Protein AF-A0A1G9S104-F1 (afdb_monomer)

Radius of gyration: 16.73 Å; Cα contacts (8 Å, |Δi|>4): 205; chains: 1; bounding box: 38×45×33 Å

Secondary structure (DSSP, 8-state):
-EEEEEEEEEE-TTS-EEEEEEEEEEEEEEE-TTT--EEEEEEEEEEEE-S-HHHHHHHTT-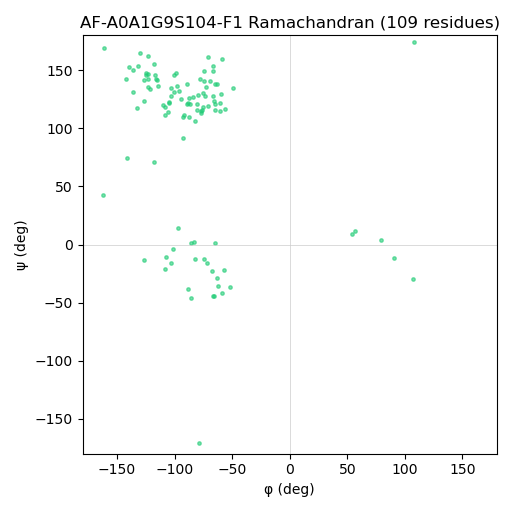EES-EEEEEEEEEEEEE-TTT--EEEEEEEEEEE-TTGGGT--------

Foldseek 3Di:
DKFFADKDWDQDPVRDIKIWTKIKADWDWDQDPVPRDIDIDIDIAIHIDPDDPVVSVVRHGPDDAWHWDKDFAPWDFDQDVPPSDTDTDRTDTHTDHPVCPVPPDDPDDDD

Structure (mmCIF, N/CA/C/O backbone):
data_AF-A0A1G9S104-F1
#
_entry.id   AF-A0A1G9S104-F1
#
loop_
_atom_site.group_PDB
_atom_site.id
_atom_site.type_symbol
_atom_site.label_atom_id
_atom_site.label_alt_id
_atom_site.label_comp_id
_atom_site.label_asym_id
_atom_site.label_entity_id
_atom_site.label_seq_id
_atom_sit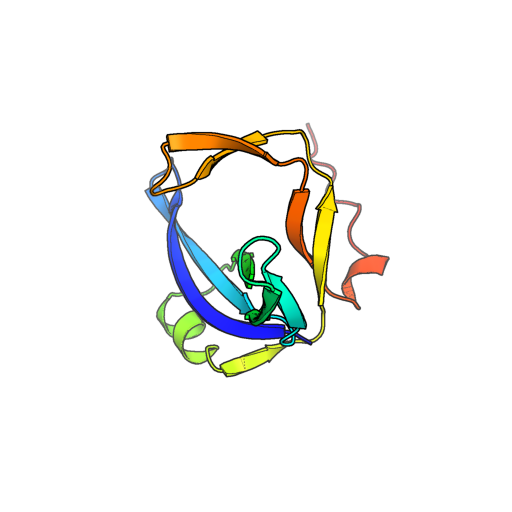e.pdbx_PDB_ins_code
_atom_site.Cartn_x
_atom_site.Cartn_y
_atom_site.Cartn_z
_atom_site.occupancy
_atom_site.B_iso_or_equiv
_atom_site.auth_seq_id
_atom_site.auth_comp_id
_atom_site.auth_asym_id
_atom_site.auth_atom_id
_atom_site.pdbx_PDB_model_num
ATOM 1 N N . MET A 1 1 ? -7.488 -2.279 -12.226 1.00 85.38 1 MET A N 1
ATOM 2 C CA . MET A 1 1 ? -8.208 -2.735 -11.013 1.00 85.38 1 MET A CA 1
ATOM 3 C C . MET A 1 1 ? -7.239 -2.807 -9.844 1.00 85.38 1 MET A C 1
ATOM 5 O O . MET A 1 1 ? -6.129 -3.310 -10.019 1.00 85.38 1 MET A O 1
ATOM 9 N N . VAL A 1 2 ? -7.656 -2.337 -8.669 1.00 90.00 2 VAL A N 1
ATOM 10 C CA . VAL A 1 2 ? -6.877 -2.404 -7.423 1.00 90.00 2 VAL A CA 1
ATOM 11 C C . VAL A 1 2 ? -7.606 -3.240 -6.375 1.00 90.00 2 VAL A C 1
ATOM 13 O O . VAL A 1 2 ? -8.823 -3.386 -6.432 1.00 90.00 2 VAL A O 1
ATOM 16 N N . THR A 1 3 ? -6.875 -3.806 -5.420 1.00 91.69 3 THR A N 1
ATOM 17 C CA . THR A 1 3 ? -7.433 -4.600 -4.313 1.00 91.69 3 THR A CA 1
ATOM 18 C C . THR A 1 3 ? -7.040 -3.969 -2.988 1.00 91.69 3 THR A C 1
ATOM 20 O O . THR A 1 3 ? -5.870 -3.642 -2.801 1.00 91.69 3 THR A O 1
ATOM 23 N N . VAL A 1 4 ? -7.978 -3.812 -2.056 1.00 92.06 4 VAL A N 1
ATOM 24 C CA . VAL A 1 4 ? -7.645 -3.385 -0.69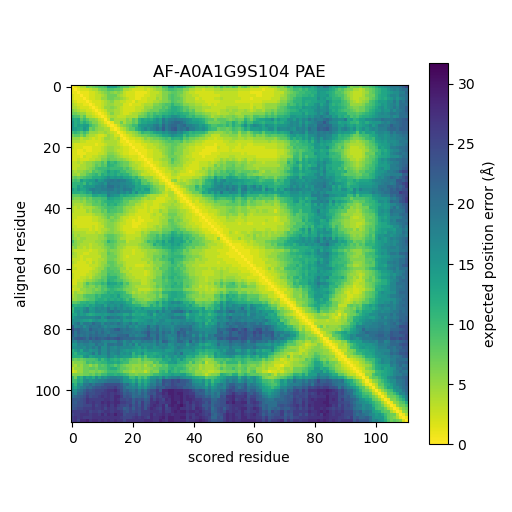1 1.00 92.06 4 VAL A CA 1
ATOM 25 C C . VAL A 1 4 ? -6.934 -4.534 0.007 1.00 92.06 4 VAL A C 1
ATOM 27 O O . VAL A 1 4 ? -7.493 -5.618 0.160 1.00 92.06 4 VAL A O 1
ATOM 30 N N . VAL A 1 5 ? -5.699 -4.301 0.427 1.00 93.19 5 VAL A N 1
ATOM 31 C CA . VAL A 1 5 ? -4.868 -5.308 1.098 1.00 93.19 5 VAL A CA 1
ATOM 32 C C . VAL A 1 5 ? -4.689 -5.022 2.581 1.00 93.19 5 VAL A C 1
ATOM 34 O O . VAL A 1 5 ? -4.366 -5.937 3.329 1.00 93.19 5 VAL A O 1
ATOM 37 N N . ASP A 1 6 ? -4.882 -3.774 3.013 1.00 92.12 6 ASP A N 1
ATOM 38 C CA . ASP A 1 6 ? -4.690 -3.387 4.410 1.00 92.12 6 ASP A CA 1
ATOM 39 C C . ASP A 1 6 ? -5.405 -2.065 4.746 1.00 92.12 6 ASP A C 1
ATOM 41 O O . ASP A 1 6 ? -5.855 -1.342 3.856 1.00 92.12 6 ASP A O 1
ATOM 45 N N . CYS A 1 7 ? -5.479 -1.734 6.034 1.00 89.06 7 CYS A N 1
ATOM 46 C CA . CYS A 1 7 ? -5.982 -0.465 6.549 1.00 89.06 7 CYS A CA 1
ATOM 47 C C . CYS A 1 7 ? -5.026 0.104 7.607 1.00 89.06 7 CYS A C 1
ATOM 49 O O . CYS A 1 7 ? -4.889 -0.448 8.700 1.00 89.06 7 CYS A O 1
ATOM 51 N N . SER A 1 8 ? -4.451 1.273 7.327 1.00 86.00 8 SER A N 1
ATOM 52 C CA . SER A 1 8 ? -3.608 2.025 8.258 1.00 86.00 8 SER A CA 1
ATOM 53 C C . SER A 1 8 ? -4.390 3.194 8.843 1.00 86.00 8 SER A C 1
ATOM 55 O O . SER A 1 8 ? -4.898 4.021 8.101 1.00 86.00 8 SER A O 1
ATOM 57 N N . VAL A 1 9 ? -4.423 3.332 10.166 1.00 84.69 9 VAL A N 1
ATOM 58 C CA . VAL A 1 9 ? -4.929 4.550 10.824 1.00 84.69 9 VAL A CA 1
ATOM 59 C C . VAL A 1 9 ? -3.729 5.385 11.248 1.00 84.69 9 VAL A C 1
ATOM 61 O O . VAL A 1 9 ? -2.777 4.842 11.809 1.00 84.69 9 VAL A O 1
ATOM 64 N N . ARG A 1 10 ? -3.737 6.679 10.934 1.00 82.81 10 ARG A N 1
ATOM 65 C CA . ARG A 1 10 ? -2.687 7.627 11.322 1.00 82.81 10 ARG A CA 1
ATOM 66 C C . ARG A 1 10 ? -3.324 8.807 12.038 1.00 82.81 10 ARG A C 1
ATOM 68 O O . ARG A 1 10 ? -4.393 9.260 11.646 1.00 82.81 10 ARG A O 1
ATOM 75 N N . GLN A 1 11 ? -2.662 9.309 13.070 1.00 77.75 11 GLN A N 1
ATOM 76 C CA . GLN A 1 11 ? -3.073 10.552 13.710 1.00 77.75 11 GLN A CA 1
ATOM 77 C C . GLN A 1 11 ? -2.482 11.729 12.936 1.00 77.75 11 GLN A C 1
ATOM 79 O O . GLN A 1 11 ? -1.282 11.762 12.664 1.00 77.75 11 GLN A O 1
ATOM 84 N N . SER A 1 12 ? -3.340 12.671 12.551 1.00 73.69 12 SER A N 1
ATOM 85 C CA . SER A 1 12 ? -2.908 13.965 12.028 1.00 73.69 12 SER A CA 1
ATOM 86 C C . SER A 1 12 ? -2.317 14.820 13.155 1.00 73.69 12 SER A C 1
ATOM 88 O O . SER A 1 12 ? -2.598 14.573 14.329 1.00 73.69 12 SER A O 1
ATOM 90 N N . GLY A 1 13 ? -1.544 15.855 12.815 1.00 72.31 13 GLY A N 1
ATOM 91 C CA . GLY A 1 13 ? -0.947 16.781 13.790 1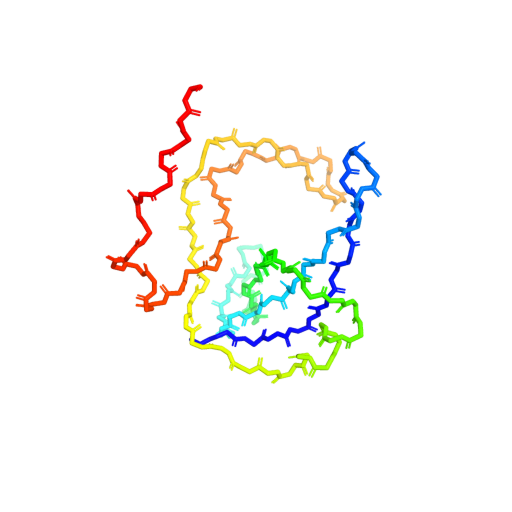.00 72.31 13 GLY A CA 1
ATOM 92 C C . GLY A 1 13 ? -1.966 17.479 14.706 1.00 72.31 13 GLY A C 1
ATOM 93 O O . GLY A 1 13 ? -1.623 17.869 15.814 1.00 72.31 13 GLY A O 1
ATOM 94 N N . GLU A 1 14 ? -3.233 17.565 14.286 1.00 73.00 14 GLU A N 1
ATOM 95 C CA . GLU A 1 14 ? -4.371 18.062 15.084 1.00 73.00 14 GLU A CA 1
ATOM 96 C C . GLU A 1 14 ? -5.002 17.009 16.024 1.00 73.00 14 GLU A C 1
ATOM 98 O O . GLU A 1 14 ? -6.018 17.280 16.660 1.00 73.00 14 GLU A O 1
ATOM 103 N N . GLY A 1 15 ? -4.473 15.784 16.094 1.00 73.50 15 GLY A N 1
ATOM 104 C CA . GLY A 1 15 ? -5.023 14.703 16.927 1.00 73.50 15 GLY A CA 1
ATOM 105 C C . GLY A 1 15 ? -6.242 13.981 16.335 1.00 73.50 15 GLY A C 1
ATOM 106 O O . GLY A 1 15 ? -6.794 13.088 16.973 1.00 73.50 15 GLY A O 1
ATOM 107 N N . LYS A 1 16 ? -6.655 14.319 15.106 1.00 76.81 16 LYS A N 1
ATOM 108 C CA . LYS A 1 16 ? -7.707 13.596 14.371 1.00 76.81 16 LYS A CA 1
ATOM 109 C C . LYS A 1 16 ? -7.167 12.275 13.823 1.00 76.81 16 LYS A C 1
ATOM 111 O O . LYS A 1 16 ? -6.123 12.252 13.168 1.00 76.81 16 LYS A O 1
ATOM 116 N N . GLU A 1 17 ? -7.891 11.186 14.058 1.00 80.94 17 GLU A N 1
ATOM 117 C CA . GLU A 1 17 ? -7.597 9.880 13.466 1.00 80.94 17 GLU A CA 1
ATOM 118 C C . GLU A 1 17 ? -8.060 9.853 12.005 1.00 80.94 17 GLU A C 1
ATOM 120 O O . GLU A 1 17 ? -9.248 9.956 11.710 1.00 80.94 17 GLU A O 1
ATOM 125 N N . LEU A 1 18 ? -7.109 9.722 11.081 1.00 82.81 18 LEU A N 1
ATOM 126 C CA . LEU A 1 18 ? -7.355 9.568 9.653 1.00 82.81 18 LEU A CA 1
ATOM 127 C C . LEU A 1 18 ? -7.107 8.112 9.258 1.00 82.81 18 LEU A C 1
ATOM 129 O O . LEU A 1 18 ? -6.020 7.566 9.473 1.00 82.81 18 LEU A O 1
ATOM 133 N N . ALA A 1 19 ? -8.117 7.473 8.678 1.00 85.69 19 ALA A N 1
ATOM 134 C CA . ALA A 1 19 ? -8.003 6.119 8.161 1.00 85.69 19 ALA A CA 1
ATOM 135 C C . ALA A 1 19 ? -7.531 6.141 6.702 1.00 85.69 19 ALA A C 1
ATOM 137 O O . ALA A 1 19 ? -7.980 6.944 5.889 1.00 85.69 19 ALA A O 1
ATOM 138 N N . TYR A 1 20 ? -6.625 5.232 6.360 1.00 88.50 20 TYR A N 1
ATOM 139 C CA . TYR A 1 20 ? -6.080 5.055 5.022 1.00 88.50 20 TYR A CA 1
ATOM 140 C C . TYR A 1 20 ? -6.249 3.603 4.595 1.00 88.50 20 TYR A C 1
ATOM 142 O O . TYR A 1 20 ? -5.733 2.686 5.241 1.00 88.50 20 TYR A O 1
ATOM 150 N N . LEU A 1 21 ? -6.917 3.388 3.468 1.00 89.94 21 LEU A N 1
ATOM 151 C CA . LEU A 1 21 ? -6.954 2.093 2.807 1.00 89.94 21 LEU A CA 1
ATOM 152 C C . LEU A 1 21 ? -5.668 1.907 2.013 1.00 89.94 21 LEU A C 1
ATOM 154 O O . LEU A 1 21 ? -5.276 2.761 1.219 1.00 89.94 21 LEU A O 1
ATOM 158 N N . VAL A 1 22 ? -5.011 0.773 2.219 1.00 91.06 22 VAL A N 1
ATOM 159 C CA . VAL A 1 22 ? -3.861 0.387 1.414 1.00 91.06 22 VAL A CA 1
ATOM 160 C C . VAL A 1 22 ? -4.370 -0.461 0.268 1.00 91.06 22 VAL A C 1
ATOM 162 O O . VAL A 1 22 ? -4.804 -1.598 0.464 1.00 91.06 22 VAL A O 1
ATOM 165 N N . VAL A 1 23 ? -4.311 0.100 -0.932 1.00 91.12 23 VAL A N 1
ATOM 166 C CA . VAL A 1 23 ? -4.701 -0.586 -2.160 1.00 91.12 23 VAL A CA 1
ATOM 167 C C . VAL A 1 23 ? -3.467 -1.079 -2.892 1.00 91.12 23 VAL A C 1
ATOM 169 O O . VAL A 1 23 ? -2.410 -0.450 -2.864 1.00 91.12 23 VAL A O 1
ATOM 172 N N . GLN A 1 24 ? -3.604 -2.222 -3.547 1.00 91.00 24 GLN A N 1
ATOM 173 C CA . GLN A 1 24 ? -2.555 -2.866 -4.312 1.00 91.00 24 GLN A CA 1
ATOM 174 C C . GLN A 1 24 ? -3.011 -3.082 -5.751 1.00 91.00 24 GLN A C 1
ATOM 176 O O . GLN A 1 24 ? -4.138 -3.513 -6.002 1.00 91.00 24 GLN A O 1
ATOM 181 N N . GLY A 1 25 ? -2.128 -2.767 -6.692 1.00 88.75 25 GLY A N 1
ATOM 182 C CA . GLY A 1 25 ? -2.348 -2.991 -8.114 1.00 88.75 25 GLY A CA 1
ATOM 183 C C . GLY A 1 25 ? -2.119 -4.445 -8.519 1.00 88.75 25 GLY A C 1
ATOM 184 O O . GLY A 1 25 ? -1.920 -5.337 -7.691 1.00 88.75 25 GLY A O 1
ATOM 185 N N . GLN A 1 26 ? -2.124 -4.679 -9.828 1.00 85.38 26 GLN A N 1
ATOM 186 C CA . GLN A 1 26 ? -1.750 -5.974 -10.384 1.00 85.38 26 GLN A CA 1
ATOM 187 C C . GLN A 1 26 ? -0.257 -6.267 -10.144 1.00 85.38 26 GLN A C 1
ATOM 189 O O . GLN A 1 26 ? 0.547 -5.334 -10.075 1.00 85.38 26 GLN A O 1
ATOM 194 N N . PRO A 1 27 ? 0.122 -7.548 -9.993 1.00 85.00 27 PRO A N 1
ATOM 195 C CA . PRO A 1 27 ? 1.521 -7.937 -9.901 1.00 85.00 27 PRO A CA 1
ATOM 196 C C . PRO A 1 27 ? 2.271 -7.657 -11.205 1.00 85.00 27 PRO A C 1
ATOM 198 O O . PRO A 1 27 ? 1.772 -7.934 -12.293 1.00 85.00 27 PRO A O 1
ATOM 201 N N . GLU A 1 28 ? 3.491 -7.144 -11.075 1.00 83.38 28 GLU A N 1
ATOM 202 C CA . GLU A 1 28 ? 4.432 -6.898 -12.162 1.00 83.38 28 GLU A CA 1
ATOM 203 C C . GLU A 1 28 ? 5.753 -7.632 -11.898 1.00 83.38 28 GLU A C 1
ATOM 205 O O . GLU A 1 28 ? 6.182 -7.808 -10.754 1.00 83.38 28 GLU A O 1
ATOM 210 N N . PHE A 1 29 ? 6.406 -8.079 -12.968 1.00 82.88 29 PHE A N 1
ATOM 211 C CA . PHE A 1 29 ? 7.720 -8.702 -12.877 1.00 82.88 29 PHE A CA 1
ATOM 212 C C . PHE A 1 29 ? 8.799 -7.631 -12.984 1.00 82.88 29 PHE A C 1
ATOM 214 O O . PHE A 1 29 ? 8.900 -6.934 -13.991 1.00 82.88 29 PHE A O 1
ATOM 221 N N . VAL A 1 30 ? 9.636 -7.532 -11.957 1.00 79.56 30 VAL A N 1
ATOM 222 C CA . VAL A 1 30 ? 10.807 -6.658 -11.932 1.00 79.56 30 VAL A CA 1
ATOM 223 C C . VAL A 1 30 ? 12.069 -7.497 -11.868 1.00 79.56 30 VAL A C 1
ATOM 225 O O . VAL A 1 30 ? 12.158 -8.476 -11.129 1.00 79.56 30 VAL A O 1
ATOM 228 N N . LYS A 1 31 ? 13.073 -7.127 -12.656 1.00 75.19 31 LYS A N 1
ATOM 229 C CA . LYS A 1 31 ? 14.379 -7.783 -12.628 1.00 75.19 31 LYS A CA 1
ATOM 230 C C . LYS A 1 31 ? 15.300 -7.008 -11.693 1.00 75.19 31 LYS A C 1
ATOM 232 O O . LYS A 1 31 ? 15.485 -5.808 -11.869 1.00 75.19 31 LYS A O 1
ATOM 237 N N . SER A 1 32 ? 15.887 -7.687 -10.711 1.00 71.25 32 SER A N 1
ATOM 238 C CA . SER A 1 32 ? 16.928 -7.085 -9.879 1.00 71.25 32 SER A CA 1
ATOM 239 C C . SER A 1 32 ? 18.151 -6.799 -10.743 1.00 71.25 32 SER A C 1
ATOM 241 O O . SER A 1 32 ? 18.699 -7.708 -11.370 1.00 71.25 32 SER A O 1
ATOM 243 N N . LEU A 1 33 ? 18.588 -5.541 -10.757 1.00 67.25 33 LEU A N 1
ATOM 244 C CA . LEU A 1 33 ? 19.791 -5.122 -11.478 1.00 67.25 33 LEU A CA 1
ATOM 245 C C . LEU A 1 33 ? 21.054 -5.791 -10.922 1.00 67.25 33 LEU A C 1
ATOM 247 O O . LEU A 1 33 ? 21.999 -6.025 -11.664 1.00 67.25 33 LEU A O 1
ATOM 251 N N . ASN A 1 34 ? 21.054 -6.135 -9.632 1.00 71.62 34 ASN A N 1
ATOM 252 C CA . ASN A 1 34 ? 22.229 -6.666 -8.952 1.00 71.62 34 ASN A CA 1
ATOM 253 C C . ASN A 1 34 ? 22.359 -8.192 -9.115 1.00 71.62 34 ASN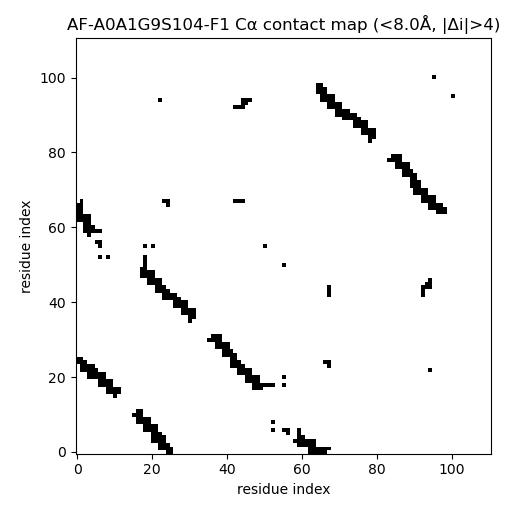 A C 1
ATOM 255 O O . ASN A 1 34 ? 23.422 -8.693 -9.462 1.00 71.62 34 ASN A O 1
ATOM 259 N N . SER A 1 35 ? 21.266 -8.941 -8.925 1.00 74.00 35 SER A N 1
ATOM 260 C CA . SER A 1 35 ? 21.290 -10.414 -8.961 1.00 74.00 35 SER A CA 1
ATOM 261 C C . SER A 1 35 ? 20.785 -11.028 -10.271 1.00 74.00 35 SER A C 1
ATOM 263 O O . SER A 1 35 ? 20.773 -12.250 -10.402 1.00 74.00 35 SER A O 1
ATOM 265 N N . GLN A 1 36 ? 20.308 -10.208 -11.219 1.00 75.56 36 GLN A N 1
ATOM 266 C CA . GLN A 1 36 ? 19.584 -10.619 -12.433 1.00 75.56 36 GLN A CA 1
ATOM 267 C C . GLN A 1 36 ? 18.346 -11.506 -12.198 1.00 75.56 36 GLN A C 1
ATOM 269 O O . GLN A 1 36 ? 17.747 -11.993 -13.161 1.00 75.56 36 GLN A O 1
ATOM 274 N N . ARG A 1 37 ? 17.913 -11.694 -10.947 1.00 80.50 37 ARG A N 1
ATOM 275 C CA . ARG A 1 37 ? 16.728 -12.490 -10.616 1.00 80.50 37 ARG A CA 1
ATOM 276 C C . ARG A 1 37 ? 15.457 -11.695 -10.882 1.00 80.50 37 ARG A C 1
ATOM 278 O O . ARG A 1 37 ? 15.402 -10.489 -10.638 1.00 80.50 37 ARG A O 1
ATOM 285 N N . VAL A 1 38 ? 14.440 -12.389 -11.377 1.00 82.19 38 VAL A N 1
ATOM 286 C CA . VAL A 1 38 ? 13.104 -11.831 -11.586 1.00 82.19 38 VAL A CA 1
ATOM 287 C C . VAL A 1 38 ? 12.307 -11.994 -10.295 1.00 82.19 38 VAL A C 1
ATOM 289 O O . VAL A 1 38 ? 12.195 -13.098 -9.768 1.00 82.19 38 VAL A O 1
ATOM 292 N N . TYR A 1 39 ? 11.759 -10.891 -9.799 1.00 81.75 39 TYR A N 1
ATOM 293 C CA . TYR A 1 39 ? 10.885 -10.833 -8.637 1.00 81.75 39 TYR A CA 1
ATOM 294 C C . TYR A 1 39 ? 9.513 -10.346 -9.070 1.00 81.75 39 TYR A C 1
ATOM 296 O O . TYR A 1 39 ? 9.392 -9.463 -9.917 1.00 81.75 39 TYR A O 1
ATOM 304 N N . MET A 1 40 ? 8.475 -10.911 -8.468 1.00 82.19 40 MET A N 1
ATOM 305 C CA . MET A 1 40 ? 7.132 -10.378 -8.617 1.00 82.19 40 MET A CA 1
ATOM 306 C C . MET A 1 40 ? 6.928 -9.324 -7.533 1.00 82.19 40 MET A C 1
ATOM 308 O O . MET A 1 40 ? 7.086 -9.612 -6.347 1.00 82.19 40 MET A O 1
ATOM 312 N N . THR A 1 41 ? 6.619 -8.103 -7.944 1.00 83.12 41 THR A N 1
ATOM 313 C CA . THR A 1 41 ? 6.299 -6.998 -7.043 1.00 83.12 41 THR A CA 1
ATOM 314 C C . THR A 1 41 ? 4.927 -6.449 -7.387 1.00 83.12 41 THR A C 1
ATOM 316 O O . THR A 1 41 ? 4.383 -6.700 -8.457 1.00 83.12 41 THR A O 1
ATOM 319 N N . THR A 1 42 ? 4.335 -5.712 -6.465 1.00 84.69 42 THR A N 1
ATOM 320 C CA . THR A 1 42 ? 3.026 -5.093 -6.650 1.00 84.69 42 THR A CA 1
ATOM 321 C C . THR A 1 42 ? 3.100 -3.676 -6.127 1.00 84.69 42 THR A C 1
ATOM 323 O O . THR A 1 42 ? 3.537 -3.459 -4.994 1.00 84.69 42 THR A O 1
ATOM 326 N N . ARG A 1 43 ? 2.635 -2.710 -6.915 1.00 86.00 43 ARG A N 1
ATOM 327 C CA . ARG A 1 43 ? 2.535 -1.322 -6.454 1.00 86.00 43 ARG A CA 1
ATOM 328 C C . ARG A 1 43 ? 1.455 -1.206 -5.393 1.00 86.00 43 ARG A C 1
ATOM 330 O O . ARG A 1 43 ? 0.399 -1.830 -5.511 1.00 86.00 43 ARG A O 1
ATOM 337 N N . ARG A 1 44 ? 1.721 -0.392 -4.375 1.00 87.88 44 ARG A N 1
ATOM 338 C CA . ARG A 1 44 ? 0.773 -0.065 -3.308 1.00 87.88 44 ARG A CA 1
ATOM 339 C C . ARG A 1 44 ? 0.578 1.443 -3.252 1.00 87.88 44 ARG A C 1
ATOM 341 O O . ARG A 1 44 ? 1.533 2.190 -3.445 1.00 87.88 44 ARG A O 1
ATOM 348 N N . ALA A 1 45 ? -0.648 1.864 -2.982 1.00 86.75 45 ALA A N 1
ATOM 349 C CA . ALA A 1 45 ? -1.012 3.256 -2.765 1.00 86.75 45 ALA A CA 1
ATOM 350 C C . ALA A 1 45 ? -1.860 3.370 -1.494 1.00 86.75 45 ALA A C 1
ATOM 352 O O . ALA A 1 45 ? -2.522 2.413 -1.085 1.00 86.75 45 ALA A O 1
ATOM 353 N N . PHE A 1 46 ? -1.815 4.540 -0.865 1.00 86.50 46 PHE A N 1
ATOM 354 C CA . PHE A 1 46 ? -2.621 4.860 0.307 1.00 86.50 46 PHE A CA 1
ATOM 355 C C . PHE A 1 46 ? -3.746 5.790 -0.123 1.00 86.50 46 PHE A C 1
ATOM 357 O O . PHE A 1 46 ? -3.476 6.874 -0.633 1.00 86.50 46 PHE A O 1
ATOM 364 N N . VAL A 1 47 ? -4.984 5.370 0.103 1.00 85.62 47 VAL A N 1
ATOM 365 C CA . VAL A 1 47 ? -6.183 6.155 -0.188 1.00 85.62 47 VAL A CA 1
ATOM 366 C C . VAL A 1 47 ? -6.770 6.604 1.137 1.00 85.62 47 VAL A C 1
ATOM 368 O O . VAL A 1 47 ? -7.113 5.769 1.975 1.00 85.62 47 VAL A O 1
ATOM 371 N N . LEU A 1 48 ? -6.840 7.917 1.350 1.00 84.56 48 LEU A N 1
ATOM 372 C CA . LEU A 1 48 ? -7.494 8.476 2.528 1.00 84.56 48 LEU A CA 1
ATOM 373 C C . LEU A 1 48 ? -8.981 8.116 2.494 1.00 84.56 48 LEU A C 1
ATOM 375 O O . LEU A 1 48 ? -9.621 8.181 1.447 1.00 84.56 48 LEU A O 1
ATOM 379 N N . THR A 1 49 ? -9.535 7.747 3.640 1.00 81.31 49 THR A N 1
ATOM 380 C CA . THR A 1 49 ? -10.956 7.457 3.769 1.00 81.31 49 THR A CA 1
ATOM 381 C C . THR A 1 49 ? -11.537 8.081 5.028 1.00 81.31 49 THR A C 1
ATOM 383 O O . THR A 1 49 ? -10.865 8.242 6.045 1.00 81.31 49 THR A O 1
ATOM 386 N N . THR A 1 50 ? -12.817 8.427 4.948 1.00 83.56 50 THR A N 1
ATOM 387 C CA . THR A 1 50 ? -13.637 8.887 6.073 1.00 83.56 50 THR A CA 1
ATOM 388 C C . THR A 1 50 ? -14.250 7.726 6.860 1.00 83.56 50 THR A C 1
ATOM 390 O O . THR A 1 50 ? -14.995 7.947 7.811 1.00 83.56 50 THR A O 1
ATOM 393 N N . PHE A 1 51 ? -13.969 6.479 6.469 1.00 82.50 51 PHE A N 1
ATOM 394 C CA . PHE A 1 51 ? -14.514 5.300 7.124 1.00 82.50 51 PHE A CA 1
ATOM 395 C C . PHE A 1 51 ? -13.855 5.008 8.472 1.00 82.50 51 PHE A C 1
ATOM 397 O O . PHE A 1 51 ? -12.657 5.196 8.674 1.00 82.50 51 PHE A O 1
ATOM 404 N N . ASP A 1 52 ? -14.648 4.424 9.369 1.00 83.31 52 ASP A N 1
ATOM 405 C CA . ASP A 1 52 ? -14.153 3.888 10.629 1.00 83.31 52 ASP A CA 1
ATOM 406 C C . ASP A 1 52 ? -13.233 2.672 10.399 1.00 83.31 52 ASP A C 1
ATOM 408 O O . ASP A 1 52 ? -13.368 1.924 9.418 1.00 83.31 52 ASP A O 1
ATOM 412 N N . LYS A 1 53 ? -12.318 2.420 11.340 1.00 81.56 53 LYS A N 1
ATOM 413 C CA . LYS A 1 53 ? -11.384 1.284 11.317 1.00 81.56 53 LYS A CA 1
ATOM 414 C C . LYS A 1 53 ? -12.099 -0.053 11.114 1.00 81.56 53 LYS A C 1
ATOM 416 O O . LYS A 1 53 ? -11.565 -0.937 10.439 1.00 81.56 53 LYS A O 1
ATOM 421 N N . LYS A 1 54 ? -13.295 -0.225 11.687 1.00 86.69 54 LYS A N 1
ATOM 422 C CA . LYS A 1 54 ? -14.078 -1.462 11.536 1.00 86.69 54 LYS A CA 1
ATOM 423 C C . LYS A 1 54 ? -14.548 -1.666 10.093 1.00 86.69 54 LYS A C 1
ATOM 425 O O . LYS A 1 54 ? -14.399 -2.763 9.556 1.00 86.69 54 LYS A O 1
ATOM 430 N N . THR A 1 55 ? -15.051 -0.611 9.459 1.00 86.69 55 THR A N 1
ATOM 431 C CA . THR A 1 55 ? -15.499 -0.634 8.060 1.00 86.69 55 THR A CA 1
ATOM 432 C C . THR A 1 55 ? -14.323 -0.870 7.122 1.00 86.69 55 THR A C 1
ATOM 434 O O . THR A 1 55 ? -14.393 -1.743 6.262 1.00 86.69 55 THR A O 1
ATOM 437 N N . CYS A 1 56 ? -13.198 -0.189 7.347 1.00 86.75 56 CYS A N 1
ATOM 438 C CA . CYS A 1 56 ? -11.998 -0.369 6.535 1.00 86.75 56 CYS A CA 1
ATOM 439 C C . CYS A 1 56 ? -11.485 -1.814 6.546 1.00 86.75 56 CYS A C 1
ATOM 441 O O . CYS A 1 56 ? -11.125 -2.354 5.504 1.00 86.75 56 CYS A O 1
ATOM 443 N N . LYS A 1 57 ? -11.497 -2.471 7.714 1.00 86.81 57 LYS A N 1
ATOM 444 C CA . LYS A 1 57 ? -11.131 -3.890 7.822 1.00 86.81 57 LYS A CA 1
ATOM 445 C C . LYS A 1 57 ? -12.069 -4.800 7.036 1.00 86.81 57 LYS A C 1
ATOM 447 O O . LYS A 1 57 ? -11.607 -5.777 6.461 1.00 86.81 57 LYS A O 1
ATOM 452 N N . SER A 1 58 ? -13.360 -4.473 6.991 1.00 90.25 58 SER A N 1
ATOM 453 C CA . SER A 1 58 ? -14.330 -5.226 6.191 1.00 90.25 58 SER A CA 1
ATOM 454 C C . SER A 1 58 ? -14.101 -5.077 4.686 1.00 90.25 58 SER A C 1
ATOM 456 O O . SER A 1 58 ? -14.543 -5.935 3.929 1.00 90.25 58 SER A O 1
ATOM 458 N N . LEU A 1 59 ? -13.438 -4.003 4.248 1.00 88.06 59 LEU A N 1
ATOM 459 C CA . LEU A 1 59 ? -13.135 -3.764 2.837 1.00 88.06 59 LEU A CA 1
ATOM 460 C C . LEU A 1 59 ? -11.888 -4.517 2.359 1.00 88.06 59 LEU A C 1
ATOM 462 O O . LEU A 1 59 ? -11.679 -4.610 1.152 1.00 88.06 59 LEU A O 1
ATOM 466 N N . ILE A 1 60 ? -11.076 -5.080 3.258 1.00 91.44 60 ILE A N 1
ATOM 467 C CA . ILE A 1 60 ? -9.895 -5.869 2.884 1.00 91.44 60 ILE A CA 1
ATOM 468 C C . ILE A 1 60 ? -10.327 -7.067 2.025 1.00 91.44 60 ILE A C 1
ATOM 470 O O . ILE A 1 60 ? -11.237 -7.811 2.377 1.00 91.44 60 ILE A O 1
ATOM 474 N N . GLY A 1 61 ? -9.677 -7.240 0.874 1.00 89.50 61 GLY A N 1
ATOM 475 C CA . GLY A 1 61 ? -10.025 -8.231 -0.148 1.00 89.50 61 GLY A CA 1
ATOM 476 C C . GLY A 1 61 ? -11.004 -7.721 -1.211 1.00 89.50 61 GLY A C 1
ATOM 477 O O . GLY A 1 61 ? -11.150 -8.358 -2.256 1.00 89.50 61 GLY A O 1
ATOM 478 N N . THR A 1 62 ? -11.625 -6.558 -1.001 1.00 89.69 62 THR A N 1
ATOM 479 C CA . THR A 1 62 ? -12.511 -5.934 -1.992 1.00 89.69 62 THR A CA 1
ATOM 480 C C . THR A 1 62 ? -11.692 -5.337 -3.130 1.00 89.69 62 THR A C 1
ATOM 482 O O . THR A 1 62 ? -10.620 -4.757 -2.920 1.00 89.69 62 THR A O 1
ATOM 485 N N . LYS A 1 63 ? -12.205 -5.482 -4.354 1.00 88.56 63 LYS A N 1
ATOM 486 C CA . LYS A 1 63 ? -11.592 -4.946 -5.569 1.00 88.56 63 LYS A CA 1
ATOM 487 C C . LYS A 1 63 ? -12.329 -3.694 -6.016 1.00 88.56 63 LYS A C 1
ATOM 489 O O . LYS A 1 63 ? -13.553 -3.698 -6.082 1.00 88.56 63 LYS A O 1
ATOM 494 N N . PHE A 1 64 ? -11.570 -2.667 -6.370 1.00 85.06 64 PHE A N 1
ATOM 495 C CA . PHE A 1 64 ? -12.087 -1.404 -6.877 1.00 85.06 64 PHE A CA 1
ATOM 496 C C . PHE A 1 64 ? -11.606 -1.170 -8.315 1.00 85.06 64 PHE A C 1
ATOM 498 O O . PHE A 1 64 ? -10.487 -1.582 -8.671 1.00 85.06 64 PHE A O 1
ATOM 505 N N . PRO A 1 65 ? -12.433 -0.532 -9.165 1.00 83.25 65 PRO A N 1
ATOM 506 C CA . PRO A 1 65 ? -11.966 -0.009 -10.445 1.00 83.25 65 PRO A CA 1
ATOM 507 C C . PRO A 1 65 ? -10.833 1.008 -10.221 1.00 83.25 65 PRO A C 1
ATOM 509 O O . PRO A 1 65 ? -10.631 1.483 -9.107 1.00 83.25 65 PRO A O 1
ATOM 512 N N . GLY A 1 66 ? -10.024 1.273 -11.245 1.00 81.12 66 GLY A N 1
ATOM 513 C CA . GLY A 1 66 ? -8.870 2.172 -11.144 1.00 81.12 66 GLY A CA 1
ATOM 514 C C . GLY A 1 66 ? -7.512 1.472 -11.170 1.00 81.12 66 GLY A C 1
ATOM 515 O O . GLY A 1 66 ? -7.395 0.239 -11.198 1.00 81.12 66 GLY A O 1
ATOM 516 N N . SER A 1 67 ? -6.460 2.280 -11.201 1.00 82.06 67 SER A N 1
ATOM 517 C CA . SER A 1 67 ? -5.072 1.871 -11.410 1.00 82.06 67 SER A CA 1
ATOM 518 C C . SER A 1 67 ? -4.135 2.657 -10.494 1.00 82.06 67 SER A C 1
ATOM 520 O O . SER A 1 67 ? -4.434 3.772 -10.085 1.00 82.06 67 SER A O 1
ATOM 522 N N . ILE A 1 68 ? -2.988 2.076 -10.140 1.00 84.25 68 ILE A N 1
ATOM 523 C CA . ILE A 1 68 ? -1.961 2.810 -9.393 1.00 84.25 68 ILE A CA 1
ATOM 524 C C . ILE A 1 68 ? -1.017 3.433 -10.410 1.00 84.25 68 ILE A C 1
ATOM 526 O O . ILE A 1 68 ? -0.270 2.719 -11.087 1.00 84.25 68 ILE A O 1
ATOM 530 N N . LYS A 1 69 ? -1.056 4.760 -10.512 1.00 79.56 69 LYS A N 1
ATOM 531 C CA . LYS A 1 69 ? -0.198 5.517 -11.418 1.00 79.56 69 LYS A CA 1
ATOM 532 C C . LYS A 1 69 ? 0.994 6.070 -10.658 1.00 79.56 69 LYS A C 1
ATOM 534 O O . LYS A 1 69 ? 0.933 6.369 -9.466 1.00 79.56 69 LYS A O 1
ATOM 539 N N . ARG A 1 70 ? 2.112 6.155 -11.371 1.00 78.50 70 ARG A N 1
ATOM 540 C CA . ARG A 1 70 ? 3.293 6.863 -10.899 1.00 78.50 70 ARG A CA 1
ATOM 541 C C . ARG A 1 70 ? 3.124 8.317 -11.320 1.00 78.50 70 ARG A C 1
ATOM 543 O O . ARG A 1 70 ? 3.167 8.597 -12.514 1.00 78.50 70 ARG A O 1
ATOM 550 N N . ILE A 1 71 ? 2.889 9.195 -10.357 1.00 74.75 71 ILE A N 1
ATOM 551 C CA . ILE A 1 71 ? 2.766 10.633 -10.578 1.00 74.75 71 ILE A CA 1
ATOM 552 C C . ILE A 1 71 ? 4.123 11.260 -10.293 1.00 74.75 71 ILE A C 1
ATOM 554 O O . ILE A 1 71 ? 4.765 10.928 -9.294 1.00 74.75 71 ILE A O 1
ATOM 558 N N . GLN A 1 72 ? 4.573 12.118 -11.202 1.00 72.94 72 GLN A N 1
ATOM 559 C CA . GLN A 1 72 ? 5.775 12.913 -11.006 1.00 72.94 72 GLN A CA 1
ATOM 560 C C . GLN A 1 72 ? 5.457 14.024 -9.999 1.00 72.94 72 GLN A C 1
ATOM 562 O O . GLN A 1 72 ? 4.457 14.720 -10.148 1.00 72.94 72 GLN A O 1
ATOM 567 N N . CYS A 1 73 ? 6.265 14.144 -8.956 1.00 71.31 73 CYS A N 1
ATOM 568 C CA . CYS A 1 73 ? 6.110 15.127 -7.887 1.00 71.31 73 CYS A CA 1
ATOM 569 C C . CYS A 1 73 ? 7.447 15.840 -7.690 1.00 71.31 73 CYS A C 1
ATOM 571 O O . CYS A 1 73 ? 8.482 15.354 -8.153 1.00 71.31 73 CYS A O 1
ATOM 573 N N . ASP A 1 74 ? 7.424 16.972 -6.992 1.00 66.88 74 ASP A N 1
ATOM 574 C CA . ASP A 1 74 ? 8.640 17.649 -6.557 1.00 66.88 74 ASP A CA 1
ATOM 575 C C . ASP A 1 74 ? 9.602 16.665 -5.883 1.00 66.88 74 ASP A C 1
ATOM 577 O O . ASP A 1 74 ? 9.196 15.812 -5.085 1.00 66.88 74 ASP A O 1
ATOM 581 N N . GLU A 1 75 ? 10.875 16.775 -6.263 1.00 69.94 75 GLU A N 1
ATOM 582 C CA . GLU A 1 75 ? 11.944 15.893 -5.812 1.00 69.94 75 GLU A CA 1
ATOM 583 C C . GLU A 1 75 ? 12.006 15.899 -4.283 1.00 69.94 75 GLU A C 1
ATOM 585 O O . GLU A 1 75 ? 12.276 16.930 -3.664 1.00 69.94 75 GLU A O 1
ATOM 590 N N . TYR A 1 76 ? 11.760 14.740 -3.675 1.00 69.50 76 TYR A N 1
ATOM 591 C CA . TYR A 1 76 ? 11.853 14.572 -2.235 1.00 69.50 76 TYR A CA 1
ATOM 592 C C . TYR A 1 76 ? 12.971 13.604 -1.873 1.00 69.50 76 TYR A C 1
ATOM 594 O O . TYR A 1 76 ? 13.214 12.585 -2.526 1.00 69.50 76 TYR A O 1
ATOM 602 N N . GLU A 1 77 ? 13.662 13.938 -0.793 1.00 65.25 77 GLU A N 1
ATOM 603 C CA . GLU A 1 77 ? 14.701 13.104 -0.217 1.00 65.25 77 GLU A CA 1
ATOM 604 C C . GLU A 1 77 ? 14.051 11.960 0.566 1.00 65.25 77 GLU A C 1
ATOM 606 O O . GLU A 1 77 ? 13.380 12.160 1.581 1.00 65.25 77 GLU A O 1
ATOM 611 N N . TYR A 1 78 ? 14.222 10.736 0.072 1.00 59.03 78 TYR A N 1
ATOM 612 C CA . TYR A 1 78 ? 13.797 9.519 0.741 1.00 59.03 78 TYR A CA 1
ATOM 613 C C . TYR A 1 78 ? 15.014 8.771 1.260 1.00 59.03 78 TYR A C 1
ATOM 615 O O . TYR A 1 78 ? 15.805 8.217 0.499 1.00 59.03 78 TYR A O 1
ATOM 623 N N . THR A 1 79 ? 15.152 8.722 2.578 1.00 68.25 79 THR A N 1
ATOM 624 C CA . THR A 1 79 ? 16.172 7.893 3.213 1.00 68.25 79 THR A CA 1
ATOM 625 C C . THR A 1 79 ? 15.724 6.441 3.171 1.00 68.25 79 THR A C 1
ATOM 627 O O . THR A 1 79 ? 14.725 6.081 3.797 1.00 68.25 79 THR A O 1
ATOM 630 N N . VAL A 1 80 ? 16.460 5.592 2.451 1.00 66.38 80 VAL A N 1
ATOM 631 C CA . VAL A 1 80 ? 16.161 4.159 2.382 1.00 66.38 80 VAL A CA 1
ATOM 632 C C . VAL A 1 80 ? 16.344 3.549 3.777 1.00 66.38 80 VAL A C 1
ATOM 634 O O . VAL A 1 80 ? 17.475 3.512 4.286 1.00 66.38 80 VAL A O 1
ATOM 637 N N . PRO A 1 81 ? 15.273 3.036 4.414 1.00 45.91 81 PRO A N 1
ATOM 638 C CA . PRO A 1 81 ? 15.405 2.377 5.703 1.00 45.91 81 PRO A CA 1
ATOM 639 C C . PRO A 1 81 ? 16.256 1.115 5.509 1.00 45.91 81 PRO A C 1
ATOM 641 O O . PRO A 1 81 ? 15.882 0.249 4.719 1.00 45.91 81 PRO A O 1
ATOM 644 N N . ASN A 1 82 ? 17.388 1.047 6.224 1.00 51.34 82 ASN A N 1
ATOM 645 C CA . ASN A 1 82 ? 18.488 0.054 6.220 1.00 51.34 82 ASN A CA 1
ATOM 646 C C . ASN A 1 82 ? 19.817 0.503 5.588 1.00 51.34 82 ASN A C 1
ATOM 648 O O . ASN A 1 82 ? 20.847 0.028 6.053 1.00 51.34 82 ASN A O 1
ATOM 652 N N . SER A 1 83 ? 19.834 1.400 4.594 1.00 69.38 83 SER A N 1
ATOM 653 C CA . SER A 1 83 ? 21.095 1.790 3.919 1.00 69.38 83 SER A CA 1
ATOM 654 C C . SER A 1 83 ? 21.634 3.158 4.362 1.00 69.38 83 SER A C 1
ATOM 656 O O . SER A 1 83 ? 22.795 3.467 4.123 1.00 69.38 83 SER A O 1
ATOM 658 N N . ASN A 1 84 ? 20.813 3.995 5.022 1.00 58.94 84 ASN A N 1
ATOM 659 C CA . ASN A 1 84 ? 21.123 5.417 5.286 1.00 58.94 84 ASN A CA 1
ATOM 660 C C . ASN A 1 84 ? 21.420 6.242 4.013 1.00 58.94 84 ASN A C 1
ATOM 662 O O . ASN A 1 84 ? 21.866 7.382 4.091 1.00 58.94 84 ASN A O 1
ATOM 666 N N . GLU A 1 85 ? 21.137 5.687 2.836 1.00 53.62 85 GLU A N 1
ATOM 667 C CA . GLU A 1 85 ? 21.261 6.382 1.564 1.00 53.62 85 GLU A CA 1
ATOM 668 C C . GLU A 1 85 ? 20.031 7.260 1.350 1.00 53.62 85 GLU A C 1
ATOM 670 O O . GLU A 1 85 ? 18.894 6.778 1.329 1.00 53.62 85 GLU A O 1
ATOM 675 N N . VAL A 1 86 ? 20.277 8.560 1.209 1.00 65.69 86 VAL A N 1
ATOM 676 C CA . VAL A 1 86 ? 19.272 9.541 0.815 1.00 65.69 86 VAL A CA 1
ATOM 677 C C . VAL A 1 86 ? 19.160 9.486 -0.702 1.00 65.69 86 VAL A C 1
ATOM 679 O O . VAL A 1 86 ? 20.061 9.924 -1.416 1.00 65.69 86 VAL A O 1
ATOM 682 N N . ILE A 1 87 ? 18.071 8.902 -1.200 1.0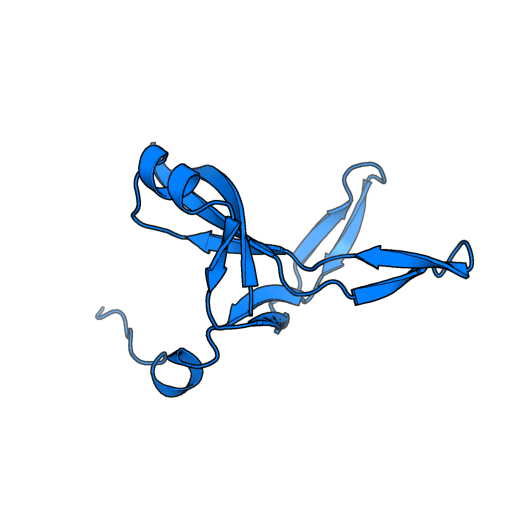0 70.25 87 ILE A N 1
ATOM 683 C CA . ILE A 1 87 ? 17.757 8.907 -2.626 1.00 70.25 87 ILE A CA 1
ATOM 684 C C . ILE A 1 87 ? 16.760 10.020 -2.917 1.00 70.25 87 ILE A C 1
ATOM 686 O O . ILE A 1 87 ? 15.789 10.221 -2.192 1.00 70.25 87 ILE A O 1
ATOM 690 N N . LYS A 1 88 ? 17.006 10.745 -4.000 1.00 64.00 88 LYS A N 1
ATOM 691 C CA . LYS A 1 88 ? 16.071 11.727 -4.537 1.00 64.00 88 LYS A CA 1
ATOM 692 C C . LYS A 1 88 ? 15.019 10.983 -5.349 1.00 64.00 88 LYS A C 1
ATOM 694 O O . LYS A 1 88 ? 15.355 10.309 -6.322 1.00 64.00 88 LYS A O 1
ATOM 699 N N . LEU A 1 89 ? 13.771 11.042 -4.901 1.00 68.75 89 LEU A N 1
ATOM 700 C CA . LEU A 1 89 ? 12.624 10.478 -5.600 1.00 68.75 89 LEU A CA 1
ATOM 701 C C . LEU A 1 89 ? 11.769 11.62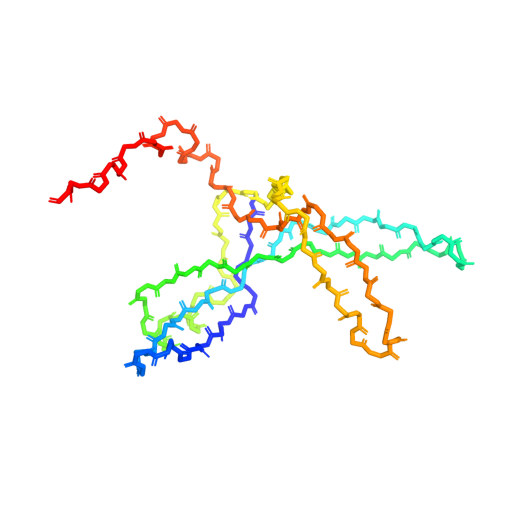8 -6.130 1.00 68.75 89 LEU A C 1
ATOM 703 O O . LEU A 1 89 ? 11.262 12.439 -5.367 1.00 68.75 89 LEU A O 1
ATOM 707 N N . ASP A 1 90 ? 11.583 11.674 -7.443 1.00 72.44 90 ASP A N 1
ATOM 708 C CA . ASP A 1 90 ? 10.718 12.623 -8.156 1.00 72.44 90 ASP A CA 1
ATOM 709 C C . ASP A 1 90 ? 9.335 12.026 -8.458 1.00 72.44 90 ASP A C 1
ATOM 711 O O . ASP A 1 90 ? 8.589 12.512 -9.306 1.00 72.44 90 ASP A O 1
ATOM 715 N N . PHE A 1 91 ? 8.984 10.912 -7.814 1.00 73.19 91 PHE A N 1
ATOM 716 C CA . PHE A 1 91 ? 7.760 10.191 -8.125 1.00 73.19 91 PHE A CA 1
ATOM 717 C C . PHE A 1 91 ? 7.067 9.620 -6.896 1.00 73.19 91 PHE A C 1
ATOM 719 O O . PHE A 1 91 ? 7.692 9.064 -5.995 1.00 73.19 91 PHE A O 1
ATOM 726 N N . ARG A 1 92 ? 5.734 9.671 -6.911 1.00 74.50 92 ARG A N 1
ATOM 727 C CA . ARG A 1 92 ? 4.861 9.061 -5.907 1.00 74.50 92 ARG A CA 1
ATOM 728 C C . ARG A 1 92 ? 3.866 8.119 -6.576 1.00 74.50 92 ARG A C 1
ATOM 730 O O . ARG A 1 92 ? 3.419 8.346 -7.698 1.00 74.50 92 ARG A O 1
ATOM 737 N N . TYR A 1 93 ? 3.523 7.036 -5.885 1.00 78.31 93 TYR A N 1
ATOM 738 C CA . TYR A 1 93 ? 2.430 6.164 -6.303 1.00 78.31 93 TYR A CA 1
ATOM 739 C C . TYR A 1 93 ? 1.118 6.684 -5.741 1.00 78.31 93 TYR A C 1
ATOM 741 O O . TYR A 1 93 ? 0.948 6.763 -4.522 1.00 78.31 93 TYR A O 1
ATOM 749 N N . GLU A 1 94 ? 0.195 6.993 -6.638 1.00 78.81 94 GLU A N 1
ATOM 750 C CA . GLU A 1 94 ? -1.142 7.437 -6.287 1.00 78.81 94 GLU A CA 1
ATOM 751 C C . GLU A 1 94 ? -2.180 6.543 -6.956 1.00 78.81 94 GLU A C 1
ATOM 753 O O . GLU A 1 94 ? -1.966 5.968 -8.030 1.00 78.81 94 GLU A O 1
ATOM 758 N N . TYR A 1 95 ? -3.299 6.374 -6.266 1.00 80.25 95 TYR A N 1
ATOM 759 C CA . TYR A 1 95 ? -4.454 5.710 -6.832 1.00 80.25 95 TYR A CA 1
ATOM 760 C C . TYR A 1 95 ? -5.137 6.676 -7.801 1.00 80.25 95 TYR A C 1
ATOM 762 O O . TYR A 1 95 ? -5.590 7.737 -7.397 1.00 80.25 95 TYR A O 1
ATOM 770 N N . SER A 1 96 ? -5.201 6.297 -9.073 1.00 78.62 96 SER A N 1
ATOM 771 C CA . SER A 1 96 ? -5.971 6.994 -10.094 1.00 78.62 96 SER A CA 1
ATOM 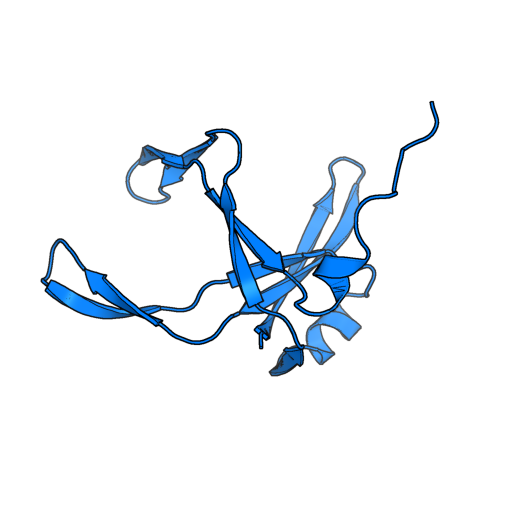772 C C . SER A 1 96 ? -7.192 6.147 -10.392 1.00 78.62 96 SER A C 1
ATOM 774 O O . SER A 1 96 ? -7.080 5.033 -10.920 1.00 78.62 96 SER A O 1
ATOM 776 N N . ASP A 1 97 ? -8.360 6.676 -10.058 1.00 71.06 97 ASP A N 1
ATOM 777 C CA . ASP A 1 97 ? -9.590 6.119 -10.582 1.00 71.06 97 ASP A CA 1
ATOM 778 C C . ASP A 1 97 ? -9.625 6.372 -12.099 1.00 71.06 97 ASP A C 1
ATOM 780 O O . ASP A 1 97 ? -9.377 7.482 -12.570 1.00 71.06 97 ASP A O 1
ATOM 784 N N . GLU A 1 98 ? -9.856 5.315 -12.876 1.00 55.50 98 GLU A N 1
ATOM 785 C CA . GLU A 1 98 ? -10.033 5.448 -14.326 1.00 55.50 98 GLU A CA 1
ATOM 786 C C . GLU A 1 98 ? -11.381 6.110 -14.658 1.00 55.50 98 GLU A C 1
ATOM 788 O O . GLU A 1 98 ? -11.545 6.595 -15.773 1.00 55.50 98 GLU A O 1
ATOM 793 N N . ALA A 1 99 ? -12.323 6.171 -13.703 1.00 49.22 99 ALA A N 1
ATOM 794 C CA . ALA A 1 99 ? -13.585 6.895 -13.854 1.00 49.22 99 ALA A CA 1
ATOM 795 C C . ALA A 1 99 ? -13.490 8.375 -13.429 1.00 49.22 99 ALA A C 1
ATOM 797 O O . ALA A 1 99 ? -14.027 9.230 -14.127 1.00 49.22 99 ALA A O 1
ATOM 798 N N . ALA A 1 100 ? -12.758 8.709 -12.359 1.00 48.16 100 ALA A N 1
ATOM 799 C CA . ALA A 1 100 ? -12.640 10.095 -11.879 1.00 48.16 100 ALA A CA 1
ATOM 800 C C . ALA A 1 100 ? -11.730 10.999 -12.735 1.00 48.16 100 ALA A C 1
ATOM 802 O O . ALA A 1 100 ? -11.776 12.222 -12.597 1.00 48.16 100 ALA A O 1
ATOM 803 N N . SER A 1 101 ? -10.930 10.443 -13.659 1.00 42.53 101 SER A N 1
ATOM 804 C CA . SER A 1 101 ? -10.017 11.234 -14.505 1.00 42.53 101 SER A CA 1
ATOM 805 C C . SER A 1 101 ? -10.701 12.214 -15.476 1.00 42.53 101 SER A C 1
ATOM 807 O O . SER A 1 101 ? -10.005 12.902 -16.218 1.00 42.53 101 SER A O 1
ATOM 809 N N . MET A 1 102 ? -12.035 12.297 -15.471 1.00 41.12 102 MET A N 1
ATOM 810 C CA . MET A 1 102 ? -12.803 13.291 -16.224 1.00 41.12 102 MET A CA 1
ATOM 811 C C . MET A 1 102 ? -13.430 14.397 -15.343 1.00 41.12 102 MET A C 1
ATOM 813 O O . MET A 1 102 ? -13.914 15.375 -15.904 1.00 41.12 102 MET A O 1
ATOM 817 N N . GLU A 1 103 ? -13.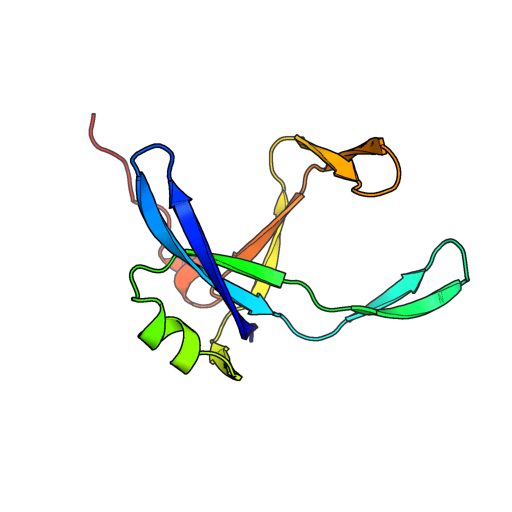437 14.279 -14.003 1.00 40.38 103 GLU A N 1
ATOM 818 C CA . GLU A 1 103 ? -14.231 15.159 -13.111 1.00 40.38 103 GLU A CA 1
ATOM 819 C C . GLU A 1 103 ? -13.449 15.863 -11.980 1.00 40.38 103 GLU A C 1
ATOM 821 O O . GLU A 1 103 ? -13.957 16.832 -11.415 1.00 40.38 103 GLU A O 1
ATOM 826 N N . GLU A 1 104 ? -12.204 15.487 -11.668 1.00 39.66 104 GLU A N 1
ATOM 827 C CA . GLU A 1 104 ? -11.401 16.213 -10.666 1.00 39.66 104 GLU A CA 1
ATOM 828 C C . GLU A 1 104 ? -10.523 17.309 -11.291 1.00 39.66 104 GLU A C 1
ATOM 830 O O . GLU A 1 104 ? -9.381 17.062 -11.665 1.00 39.66 104 GLU A O 1
ATOM 835 N N . MET A 1 105 ? -11.047 18.539 -11.368 1.00 33.12 105 MET A N 1
ATOM 836 C CA . MET A 1 105 ? -10.253 19.781 -11.261 1.00 33.12 105 MET A CA 1
ATOM 837 C C . MET A 1 105 ? -11.112 21.030 -10.946 1.00 33.12 105 MET A C 1
ATOM 839 O O . MET A 1 105 ? -10.888 22.095 -11.508 1.00 33.12 105 MET A O 1
ATOM 843 N N . VAL A 1 106 ? -12.087 20.952 -10.028 1.00 36.72 106 VAL A N 1
ATOM 844 C CA . VAL A 1 106 ? -12.673 22.170 -9.416 1.00 36.72 106 VAL A CA 1
ATOM 845 C C . VAL A 1 106 ? -12.958 21.941 -7.929 1.00 36.72 106 VAL A C 1
ATOM 847 O O . VAL A 1 106 ? -14.096 21.785 -7.501 1.00 36.72 106 VAL A O 1
ATOM 850 N N . PHE A 1 107 ? -11.906 21.924 -7.117 1.00 37.22 107 PHE A N 1
ATOM 851 C CA . PHE A 1 107 ? -12.016 22.384 -5.732 1.00 37.22 107 PHE A CA 1
ATOM 852 C C . PHE A 1 107 ? -11.069 23.579 -5.596 1.00 37.22 107 PHE A C 1
ATOM 854 O O . PHE A 1 107 ? -9.986 23.492 -5.025 1.00 37.22 107 PHE A O 1
ATOM 861 N N . GLU A 1 108 ? -11.450 24.694 -6.228 1.00 36.38 108 GLU A N 1
ATOM 862 C CA . GLU A 1 108 ? -10.921 25.999 -5.839 1.00 36.38 108 GLU A CA 1
ATOM 863 C C . GLU A 1 108 ? -11.331 26.227 -4.384 1.00 36.38 108 GLU A C 1
ATOM 865 O O . GLU A 1 108 ? -12.518 26.321 -4.067 1.00 36.38 108 GLU A O 1
ATOM 870 N N . SER A 1 109 ? -10.351 26.291 -3.487 1.00 32.97 109 SER A N 1
ATOM 871 C CA . SER A 1 109 ? -10.554 26.881 -2.169 1.00 32.97 109 SER A CA 1
ATOM 872 C C . SER A 1 109 ? -10.965 28.345 -2.364 1.00 32.97 109 SER A C 1
ATOM 874 O O . SER A 1 109 ? -10.185 29.095 -2.955 1.00 32.97 109 SER A O 1
ATOM 876 N N . PRO A 1 110 ? -12.133 28.802 -1.880 1.00 45.12 110 PRO A N 1
ATOM 877 C CA . PRO A 1 110 ? -12.361 30.228 -1.761 1.00 45.12 110 PRO A CA 1
ATOM 878 C C . PRO A 1 110 ? -11.520 30.787 -0.601 1.00 45.12 110 PRO A C 1
ATOM 880 O O . PRO A 1 110 ? -11.432 30.169 0.462 1.00 45.12 110 PRO A O 1
ATOM 883 N N . ASN A 1 111 ? -10.890 31.931 -0.891 1.00 35.84 111 ASN A N 1
ATOM 884 C CA . ASN A 1 111 ? -10.125 32.824 -0.006 1.00 35.84 111 ASN A CA 1
ATOM 885 C C . ASN A 1 111 ? -10.778 33.099 1.354 1.00 35.84 111 ASN A C 1
ATOM 887 O O . ASN A 1 111 ? -12.018 33.274 1.390 1.00 35.84 111 ASN A O 1
#

Sequence (111 aa):
MVTVVDCSVRQSGEGKELAYLVVQGQPEFVKSLNSQRVYMTTRRAFVLTTFDKKTCKSLIGTKFPGSIKRIQCDEYEYTVPNSNEVIKLDFRYEYSDEAASMEEMVFESPN

Solvent-accessible surface area (backbone atoms only — not comparable to full-atom values): 6718 Å² total; per-residue (Å²): 81,27,30,28,74,44,64,48,75,44,72,46,98,86,70,49,79,43,30,24,41,30,32,30,37,64,78,44,81,43,65,40,87,84,76,70,45,78,42,81,46,60,57,61,24,74,42,80,44,93,55,52,73,71,58,44,58,69,41,46,75,43,72,42,82,22,43,70,42,81,41,80,45,80,74,38,80,44,64,43,90,90,73,79,45,72,42,79,39,46,61,44,60,39,72,41,48,73,76,52,77,82,71,81,85,78,82,78,78,80,131

Organism: NCBI:txid990371

pLDDT: mean 74.51, std 15.74, range [32.97, 93.19]

Nearest PDB structures (foldseek):
  5odn-assembly1_E  TM=3.614E-01  e=1.009E-01  Salinibacter ruber DSM 13855
  5odp-assembly1_G  TM=4.115E-01  e=2.654E-01  Salinibacter ruber DSM 13855
  5odn-assembly1_G  TM=3.247E-01  e=2.259E-01  Salinibacter ruber DSM 13855
  2vw9-assembly1_B-2  TM=3.954E-01  e=2.259E-01  Helicobacter pylori 26695
  2ihe-assembly1_A-2  TM=4.382E-01  e=9.135E-01  Thermus aquaticus

Mean predicted aligned error: 11.11 Å